Protein AF-A0A926C3V5-F1 (afdb_monomer_lite)

pLDDT: mean 74.36, std 12.97, range [44.47, 89.94]

Secondary structure (DSSP, 8-state):
---------PPPEEEETT--EEEE--TT--S-EEEETTEEEEESSEEEE-S-EEEEEEBTTB---SSS---EEEEEE--S-S-S-------------

Foldseek 3Di:
DPPPPLDDDADEAEAEQPDKDKQAADPLFAFKFKDFVNHTDDTDRIDIHRDFGWIWIAGPNDGPPSHDTDTHGYHYDHPDDPPPDDPPPPPPPPDDD

Structure (mmCIF, N/CA/C/O backbone):
data_AF-A0A926C3V5-F1
#
_entry.id   AF-A0A926C3V5-F1
#
loop_
_atom_site.group_PDB
_atom_site.id
_atom_site.type_symbol
_atom_site.label_atom_id
_atom_site.label_alt_id
_atom_site.label_comp_id
_atom_site.label_asym_id
_atom_site.label_entity_id
_atom_site.label_seq_id
_atom_site.pdbx_PDB_ins_code
_atom_site.Cartn_x
_atom_site.Cartn_y
_atom_site.Cartn_z
_atom_site.occupancy
_atom_site.B_iso_or_equiv
_atom_site.auth_seq_id
_atom_site.auth_comp_id
_atom_site.auth_asym_id
_atom_site.auth_atom_id
_atom_site.pdbx_PDB_model_num
ATOM 1 N N . ALA A 1 1 ? -1.761 -27.052 -24.365 1.00 45.78 1 ALA A N 1
ATOM 2 C CA . ALA A 1 1 ? -2.306 -26.367 -23.181 1.00 45.78 1 ALA A CA 1
ATOM 3 C C . ALA A 1 1 ? -1.179 -25.564 -22.556 1.00 45.78 1 ALA A C 1
ATOM 5 O O . ALA A 1 1 ? -0.313 -26.168 -21.951 1.00 45.78 1 ALA A O 1
ATOM 6 N N . ASN A 1 2 ? -1.140 -24.250 -22.766 1.00 51.16 2 ASN A N 1
ATOM 7 C CA . ASN A 1 2 ? -0.236 -23.364 -22.032 1.00 51.16 2 ASN A CA 1
ATOM 8 C C . ASN A 1 2 ? -1.111 -22.261 -21.443 1.00 51.16 2 ASN A C 1
ATOM 10 O O . ASN A 1 2 ? -1.241 -21.179 -22.003 1.00 51.16 2 ASN A O 1
ATOM 14 N N . ASN A 1 3 ? -1.817 -22.628 -20.374 1.00 59.44 3 ASN A N 1
ATOM 15 C CA . ASN A 1 3 ? -2.573 -21.713 -19.533 1.00 59.44 3 ASN A CA 1
ATOM 16 C C . ASN A 1 3 ? -1.568 -20.911 -18.699 1.00 59.44 3 ASN A C 1
ATOM 18 O O . ASN A 1 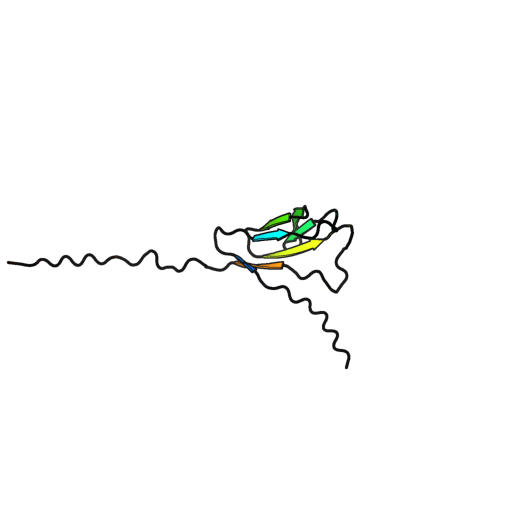3 ? -1.309 -21.244 -17.546 1.00 59.44 3 ASN A O 1
ATOM 22 N N . GLY A 1 4 ? -0.941 -19.915 -19.321 1.00 56.41 4 GLY A N 1
ATOM 23 C CA . GLY A 1 4 ? -0.207 -18.868 -18.623 1.00 56.41 4 GLY A CA 1
ATOM 24 C C . GLY A 1 4 ? -1.200 -17.837 -18.111 1.00 56.41 4 GLY A C 1
ATOM 25 O O . GLY A 1 4 ? -1.210 -16.711 -18.593 1.00 56.41 4 GLY A O 1
ATOM 26 N N . ASP A 1 5 ? -2.078 -18.251 -17.195 1.00 54.75 5 ASP A N 1
ATOM 27 C CA . ASP A 1 5 ? -2.794 -17.308 -16.345 1.00 54.75 5 ASP A CA 1
ATOM 28 C C . ASP A 1 5 ? -1.747 -16.700 -15.416 1.00 54.75 5 ASP A C 1
ATOM 30 O O . ASP A 1 5 ? -1.445 -17.189 -14.331 1.00 54.75 5 ASP A O 1
ATOM 34 N N . GLN A 1 6 ? -1.114 -15.663 -15.939 1.00 59.44 6 GLN A N 1
ATOM 35 C CA . GLN A 1 6 ? -0.228 -14.726 -15.278 1.00 59.44 6 GLN A CA 1
ATOM 36 C C . GLN A 1 6 ? -1.047 -13.865 -14.300 1.00 59.44 6 GLN A C 1
ATOM 38 O O . GLN A 1 6 ? -1.001 -12.638 -14.283 1.00 59.44 6 GLN A O 1
ATOM 43 N N . SER A 1 7 ? -1.893 -14.526 -13.506 1.00 57.53 7 SER A N 1
ATOM 44 C CA . SER A 1 7 ? -2.681 -13.897 -12.470 1.00 57.53 7 SER A CA 1
ATOM 45 C C . SER A 1 7 ? -1.771 -13.785 -11.272 1.00 57.53 7 SER A C 1
ATOM 47 O O . SER A 1 7 ? -1.624 -14.700 -10.460 1.00 57.53 7 SER A O 1
ATOM 49 N N . CYS A 1 8 ? -1.128 -12.634 -11.155 1.00 61.41 8 CYS A N 1
ATOM 50 C CA . CYS A 1 8 ? -0.551 -12.285 -9.884 1.00 61.41 8 CYS A CA 1
ATOM 51 C C . CYS A 1 8 ? -1.713 -12.304 -8.859 1.00 61.41 8 CYS A C 1
ATOM 53 O O . CYS A 1 8 ? -2.767 -11.692 -9.061 1.00 61.41 8 CYS A O 1
ATOM 55 N N . VAL A 1 9 ? -1.553 -13.043 -7.762 1.00 58.41 9 VAL A N 1
ATOM 56 C CA . VAL A 1 9 ? -2.516 -13.039 -6.656 1.00 58.41 9 VAL A CA 1
ATOM 57 C C . VAL A 1 9 ? -1.909 -12.218 -5.532 1.00 58.41 9 VAL A C 1
ATOM 59 O O . VAL A 1 9 ? -0.957 -12.635 -4.875 1.00 58.41 9 VAL A O 1
ATOM 62 N N . SER A 1 10 ? -2.444 -11.021 -5.318 1.00 68.50 10 SER A N 1
ATOM 63 C CA . SER A 1 10 ? -2.100 -10.196 -4.168 1.00 68.50 10 SER A CA 1
ATOM 64 C C . SER A 1 10 ? -2.889 -10.693 -2.969 1.00 68.50 10 SER A C 1
ATOM 66 O O . SER A 1 10 ? -4.118 -10.758 -3.031 1.00 68.50 10 SER A O 1
ATOM 68 N N . VAL A 1 11 ? -2.211 -11.006 -1.868 1.00 73.94 11 VAL A N 1
ATOM 69 C CA . VAL A 1 11 ? -2.900 -11.345 -0.621 1.00 73.94 11 VAL A CA 1
ATOM 70 C C . VAL A 1 11 ? -3.553 -10.072 -0.068 1.00 73.94 11 VAL A C 1
ATOM 72 O O . VAL A 1 11 ? -2.838 -9.096 0.175 1.00 73.94 11 VAL A O 1
ATOM 75 N N . PRO A 1 12 ? -4.885 -10.049 0.126 1.00 81.12 12 PRO A N 1
ATOM 76 C CA . PRO A 1 12 ? -5.550 -8.921 0.755 1.00 81.12 12 PRO A CA 1
ATOM 77 C C . PRO A 1 12 ? -5.078 -8.778 2.201 1.00 81.12 12 PRO A C 1
ATOM 79 O O . PRO A 1 12 ? -5.025 -9.760 2.943 1.00 81.12 12 PRO A O 1
ATOM 82 N N . VAL A 1 13 ? -4.750 -7.558 2.611 1.00 84.94 13 VAL A N 1
ATOM 83 C CA . VAL A 1 13 ? -4.354 -7.253 3.985 1.00 84.94 13 VAL A CA 1
ATOM 84 C C . VAL A 1 13 ? -5.550 -6.680 4.728 1.00 84.94 13 VAL A C 1
ATOM 86 O O . VAL A 1 13 ? -6.063 -5.619 4.374 1.00 84.94 13 VAL A O 1
ATOM 89 N N . ASN A 1 14 ? -5.982 -7.373 5.776 1.00 85.75 14 ASN A N 1
ATOM 90 C CA . ASN A 1 14 ? -7.050 -6.906 6.650 1.00 85.75 14 ASN A CA 1
ATOM 91 C C . ASN A 1 14 ? -6.491 -5.858 7.622 1.00 85.75 14 ASN A C 1
ATOM 93 O O . ASN A 1 14 ? -5.602 -6.153 8.421 1.00 85.75 14 ASN A O 1
ATOM 97 N N . LEU A 1 15 ? -7.010 -4.635 7.546 1.00 87.44 15 LEU A N 1
ATOM 98 C CA . LEU A 1 15 ? -6.577 -3.487 8.334 1.00 87.44 15 LEU A CA 1
ATOM 99 C C . LEU A 1 15 ? -7.706 -3.031 9.251 1.00 87.44 15 LEU A C 1
ATOM 101 O O . LEU A 1 15 ? -8.818 -2.769 8.808 1.00 87.44 15 LEU A O 1
ATOM 105 N N . CYS A 1 16 ? -7.417 -2.936 10.539 1.00 84.75 16 CYS A N 1
ATOM 106 C CA . CYS A 1 16 ? -8.415 -2.616 11.550 1.00 84.75 16 CYS A CA 1
ATOM 107 C C . CYS A 1 16 ? -8.456 -1.115 11.846 1.00 84.75 16 CYS A C 1
ATOM 109 O O . CYS A 1 16 ? -7.442 -0.436 11.697 1.00 84.75 16 CYS A O 1
ATOM 111 N N . SER A 1 17 ? -9.598 -0.585 12.297 1.00 78.12 17 SER A N 1
ATOM 112 C CA . SER A 1 17 ? -9.714 0.838 12.654 1.00 78.12 17 SER A CA 1
ATOM 113 C C . SER A 1 17 ? -8.668 1.231 13.708 1.00 78.12 17 SER A C 1
ATOM 115 O O . SER A 1 17 ? -8.697 0.734 14.833 1.00 78.12 17 SER A O 1
ATOM 117 N N . GLY A 1 18 ? -7.736 2.114 13.333 1.00 76.75 18 GLY A N 1
ATOM 118 C CA . GLY A 1 18 ? -6.608 2.542 14.172 1.00 76.75 18 GLY A CA 1
ATOM 119 C C . GLY A 1 18 ? -5.307 1.750 13.985 1.00 76.75 18 GLY A C 1
ATOM 120 O O . GLY A 1 18 ? -4.312 2.072 14.630 1.00 76.75 18 GLY A O 1
ATOM 121 N N . GLN A 1 19 ? -5.276 0.746 13.104 1.00 83.31 19 GLN A N 1
ATOM 122 C CA . GLN A 1 19 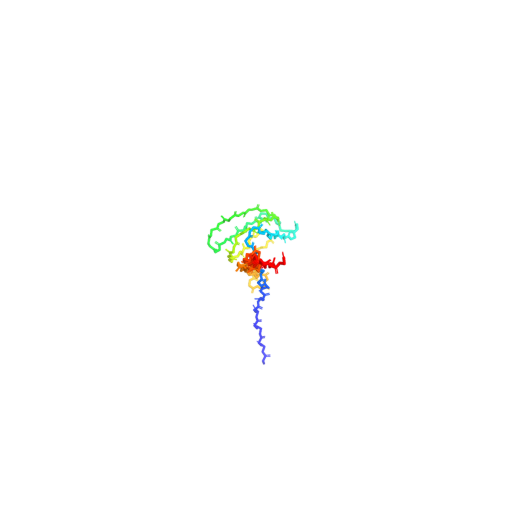? -4.052 0.042 12.720 1.00 83.31 19 GLN A CA 1
ATOM 123 C C . GLN A 1 19 ? -3.402 0.650 11.475 1.00 83.31 19 GLN A C 1
ATOM 125 O O . GLN A 1 19 ? -4.034 1.333 10.673 1.00 83.31 19 GLN A O 1
ATOM 130 N N . ALA A 1 20 ? -2.109 0.381 11.323 1.00 85.19 20 ALA A N 1
ATOM 131 C CA . ALA A 1 20 ? -1.311 0.806 10.188 1.00 85.19 20 ALA A CA 1
ATOM 132 C C . ALA A 1 20 ? -0.552 -0.394 9.616 1.00 85.19 20 ALA A C 1
ATOM 134 O O . ALA A 1 20 ? -0.031 -1.223 10.362 1.00 85.19 20 ALA A O 1
ATOM 135 N N . VAL A 1 21 ? -0.475 -0.471 8.294 1.00 86.50 21 VAL A N 1
ATOM 136 C CA . VAL A 1 21 ? 0.289 -1.468 7.548 1.00 86.50 21 VAL A CA 1
ATOM 137 C C . VAL A 1 21 ? 1.506 -0.780 6.958 1.00 86.50 21 VAL A C 1
ATOM 139 O O . VAL A 1 21 ? 1.383 0.214 6.250 1.00 86.50 21 VAL A O 1
ATOM 142 N N . VAL A 1 22 ? 2.692 -1.306 7.244 1.00 87.50 22 VAL A N 1
ATOM 143 C CA . VAL A 1 22 ? 3.928 -0.805 6.642 1.00 87.50 22 VAL A CA 1
ATOM 144 C C . VAL A 1 22 ? 4.208 -1.628 5.394 1.00 87.50 22 VAL A C 1
ATOM 146 O O . VAL A 1 22 ? 4.473 -2.825 5.486 1.00 87.50 22 VAL A O 1
ATOM 149 N N . ALA A 1 23 ? 4.131 -0.990 4.232 1.00 84.19 23 ALA A N 1
ATOM 150 C CA . ALA A 1 23 ? 4.522 -1.590 2.969 1.00 84.19 23 ALA A CA 1
ATOM 151 C C . ALA A 1 23 ? 5.958 -1.172 2.651 1.00 84.19 23 ALA A C 1
ATOM 153 O O . ALA A 1 23 ? 6.281 0.017 2.636 1.00 84.19 23 ALA A O 1
ATOM 154 N N . SER A 1 24 ? 6.824 -2.149 2.409 1.00 84.75 24 SER A N 1
ATOM 155 C CA . SER A 1 24 ? 8.216 -1.930 2.036 1.00 84.75 24 SER A CA 1
ATOM 156 C C . SER A 1 24 ? 8.535 -2.666 0.743 1.00 84.75 24 SER A C 1
ATOM 158 O O . SER A 1 24 ? 8.152 -3.818 0.545 1.00 84.75 24 SER A O 1
ATOM 160 N N . VAL A 1 25 ? 9.241 -1.985 -0.151 1.00 81.56 25 VAL A N 1
ATOM 161 C CA . VAL A 1 25 ? 9.790 -2.562 -1.375 1.00 81.56 25 VAL A CA 1
ATOM 162 C C . VAL A 1 25 ? 11.310 -2.680 -1.261 1.00 81.56 25 VAL A C 1
ATOM 164 O O . VAL A 1 25 ? 11.944 -1.900 -0.544 1.00 81.56 25 VAL A O 1
ATOM 167 N N . PRO A 1 26 ? 11.922 -3.642 -1.970 1.00 82.31 26 PRO A N 1
ATOM 168 C CA . PRO A 1 26 ? 13.370 -3.796 -2.016 1.00 82.31 26 PRO A CA 1
ATOM 169 C C . PRO A 1 26 ? 14.109 -2.491 -2.347 1.00 82.31 26 PRO A C 1
ATOM 171 O O . PRO A 1 26 ? 13.666 -1.688 -3.169 1.00 82.31 26 PRO A O 1
ATOM 174 N N . ALA A 1 27 ? 15.284 -2.300 -1.748 1.00 80.25 27 ALA A N 1
ATOM 175 C CA . ALA A 1 27 ? 16.128 -1.125 -1.994 1.00 80.25 27 ALA A CA 1
ATOM 176 C C . ALA A 1 27 ? 16.703 -1.062 -3.425 1.00 80.25 27 ALA A C 1
ATOM 178 O O . ALA A 1 27 ? 17.255 -0.043 -3.824 1.00 80.25 27 ALA A O 1
ATOM 179 N N . SER A 1 28 ? 16.571 -2.137 -4.209 1.00 78.69 28 SER A N 1
ATOM 180 C CA . SER A 1 28 ? 16.920 -2.163 -5.636 1.00 78.69 28 SER A CA 1
ATOM 181 C C . SER A 1 28 ? 16.040 -1.235 -6.482 1.00 78.69 28 SER A C 1
ATOM 183 O O . SER A 1 28 ? 16.447 -0.805 -7.564 1.00 78.69 28 SER A O 1
ATOM 185 N N . PHE A 1 29 ? 14.840 -0.912 -5.995 1.00 80.44 29 PHE A N 1
ATOM 186 C CA . PHE A 1 29 ? 13.929 0.012 -6.648 1.00 80.44 29 PHE A CA 1
ATOM 187 C C . PHE A 1 29 ? 14.273 1.461 -6.279 1.00 80.44 29 PHE A C 1
ATOM 189 O O . PHE A 1 29 ? 14.289 1.832 -5.106 1.00 80.44 29 PHE A O 1
ATOM 196 N N . THR A 1 30 ? 14.517 2.289 -7.291 1.00 82.44 30 THR A N 1
ATOM 197 C CA . THR A 1 30 ? 14.727 3.739 -7.169 1.00 82.44 30 THR A CA 1
ATOM 198 C C . THR A 1 30 ? 13.482 4.501 -7.617 1.00 82.44 30 THR A C 1
ATOM 200 O O . THR A 1 30 ? 12.699 3.989 -8.417 1.00 82.44 30 THR A O 1
ATOM 203 N N . ASP A 1 31 ? 13.281 5.710 -7.081 1.00 83.88 31 ASP A N 1
ATOM 204 C CA . ASP A 1 31 ? 12.111 6.570 -7.344 1.00 83.88 31 ASP A CA 1
ATOM 205 C C . ASP A 1 31 ? 10.762 5.858 -7.185 1.00 83.88 31 ASP A C 1
ATOM 207 O O . ASP A 1 31 ? 9.866 5.965 -8.025 1.00 83.88 31 ASP A O 1
ATOM 211 N N . VAL A 1 32 ? 10.615 5.110 -6.094 1.00 85.81 32 VAL A N 1
ATOM 212 C CA . VAL A 1 32 ? 9.375 4.388 -5.816 1.00 85.81 32 VAL A CA 1
ATOM 213 C C . VAL A 1 32 ? 8.244 5.384 -5.553 1.00 85.81 32 VAL A C 1
ATOM 215 O O . VAL A 1 32 ? 8.328 6.206 -4.638 1.00 85.81 32 VAL A O 1
ATOM 218 N N . LYS A 1 33 ? 7.160 5.291 -6.320 1.00 87.31 33 LYS A N 1
ATOM 219 C CA . LYS A 1 33 ? 5.935 6.077 -6.151 1.00 87.31 33 LYS A CA 1
ATOM 220 C C . LYS A 1 33 ? 4.765 5.147 -5.903 1.00 87.31 33 LYS A C 1
ATOM 222 O O . LYS A 1 33 ? 4.557 4.202 -6.653 1.00 87.31 33 LYS A O 1
ATOM 227 N N . TRP A 1 34 ? 3.989 5.441 -4.874 1.00 87.44 34 TRP A N 1
ATOM 228 C CA . TRP A 1 34 ? 2.816 4.676 -4.487 1.00 87.44 34 TRP A CA 1
ATOM 229 C C . TRP A 1 34 ? 1.549 5.399 -4.912 1.00 87.44 34 TRP A C 1
ATOM 231 O O . TRP A 1 34 ? 1.371 6.590 -4.653 1.00 87.44 34 TRP A O 1
ATOM 241 N N . TYR A 1 35 ? 0.647 4.648 -5.521 1.00 85.31 35 TYR A N 1
ATOM 242 C CA . TYR A 1 35 ? -0.608 5.09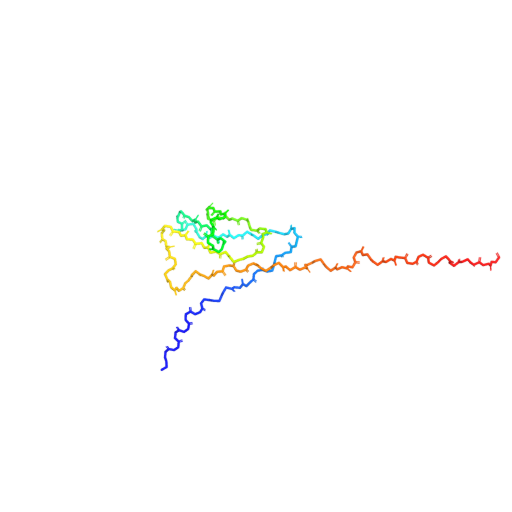8 -6.084 1.00 85.31 35 TYR A CA 1
ATOM 243 C C . TYR A 1 35 ? -1.756 4.364 -5.403 1.00 85.31 35 TYR A C 1
ATOM 245 O O . TYR A 1 35 ? -1.732 3.142 -5.279 1.00 85.31 35 TYR A O 1
ATOM 253 N N . LYS A 1 36 ? -2.786 5.097 -4.997 1.00 86.75 36 LYS A N 1
ATOM 254 C CA . LYS A 1 36 ? -4.069 4.548 -4.556 1.00 86.75 36 LYS A CA 1
ATOM 255 C C . LYS A 1 36 ? -5.068 4.763 -5.688 1.00 86.75 36 LYS A C 1
ATOM 257 O O . LYS A 1 36 ? -5.508 5.890 -5.927 1.00 86.75 36 LYS A O 1
ATOM 262 N N . GLY A 1 37 ? -5.367 3.703 -6.436 1.00 81.50 37 GLY A N 1
ATOM 263 C CA . GLY A 1 37 ? -6.068 3.823 -7.718 1.00 81.50 37 GLY A CA 1
ATOM 264 C C . GLY A 1 37 ? -5.260 4.663 -8.715 1.00 81.50 37 GLY A C 1
ATOM 265 O O . GLY A 1 37 ? -4.240 4.206 -9.219 1.00 81.50 37 GLY A O 1
ATOM 266 N N . ASN A 1 38 ? -5.688 5.904 -8.967 1.00 80.75 38 ASN A N 1
ATOM 267 C CA . ASN A 1 38 ? -5.058 6.821 -9.929 1.00 80.75 38 ASN A CA 1
ATOM 268 C C . ASN A 1 38 ? -4.266 7.970 -9.280 1.00 80.75 38 ASN A C 1
ATOM 270 O O . ASN A 1 38 ? -3.615 8.733 -9.991 1.00 80.75 38 ASN A O 1
ATOM 274 N N . ASN A 1 39 ? -4.316 8.113 -7.953 1.00 86.88 39 ASN A N 1
ATOM 275 C CA . ASN A 1 39 ? -3.689 9.228 -7.241 1.00 86.88 39 ASN A CA 1
ATOM 276 C C . ASN A 1 39 ? -2.411 8.778 -6.539 1.00 86.88 39 ASN A C 1
ATOM 278 O O . ASN A 1 39 ? -2.409 7.739 -5.883 1.00 86.88 39 ASN A O 1
ATOM 282 N N . VAL A 1 40 ? -1.349 9.580 -6.616 1.00 87.00 40 VAL A N 1
ATOM 283 C CA . VAL A 1 40 ? -0.131 9.350 -5.826 1.00 87.00 40 VAL A CA 1
ATOM 284 C C . VAL A 1 40 ? -0.430 9.668 -4.364 1.00 87.00 40 VAL A C 1
ATOM 286 O O . VAL A 1 40 ? -0.881 10.767 -4.052 1.00 87.00 40 VAL A O 1
ATOM 289 N N . VAL A 1 41 ? -0.173 8.712 -3.476 1.00 89.56 41 VAL A N 1
ATOM 290 C CA . VAL A 1 41 ? -0.396 8.856 -2.027 1.00 89.56 41 VAL A CA 1
ATOM 291 C C . VAL A 1 41 ? 0.898 8.973 -1.236 1.00 89.56 41 VAL A C 1
ATOM 293 O O . VAL A 1 41 ? 0.903 9.573 -0.167 1.00 89.56 41 VAL A O 1
ATOM 296 N N . ALA A 1 42 ? 1.994 8.407 -1.743 1.00 88.69 42 ALA A N 1
ATOM 297 C CA . ALA A 1 42 ? 3.285 8.425 -1.070 1.00 88.69 42 ALA A CA 1
ATOM 298 C C . ALA A 1 42 ? 4.428 8.143 -2.052 1.00 88.69 42 ALA A C 1
ATOM 300 O O . ALA A 1 42 ? 4.216 7.634 -3.153 1.00 88.69 42 ALA A O 1
ATOM 301 N N . THR A 1 43 ? 5.657 8.442 -1.641 1.00 89.31 43 THR A N 1
ATOM 302 C CA . THR A 1 43 ? 6.877 8.150 -2.402 1.00 89.31 43 THR A CA 1
ATOM 303 C C . THR A 1 43 ? 7.968 7.664 -1.460 1.00 89.31 43 THR A C 1
ATOM 305 O O . THR A 1 43 ? 8.124 8.218 -0.374 1.00 89.3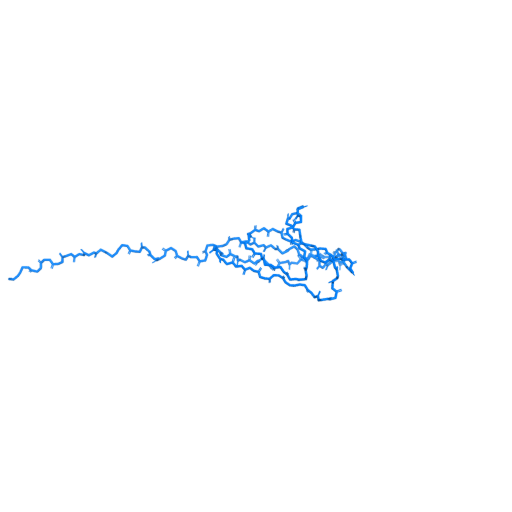1 43 THR A O 1
ATOM 308 N N . GLY A 1 44 ? 8.731 6.660 -1.878 1.00 87.38 44 GLY A N 1
ATOM 309 C CA . GLY A 1 44 ? 9.793 6.042 -1.089 1.00 87.38 44 GLY A CA 1
ATOM 310 C C . GLY A 1 44 ? 9.667 4.523 -1.018 1.00 87.38 44 GLY A C 1
ATOM 311 O O . GLY A 1 44 ? 8.619 3.945 -1.311 1.00 87.38 44 GLY A O 1
ATOM 312 N N . ASN A 1 45 ? 10.757 3.867 -0.624 1.00 86.00 45 ASN A 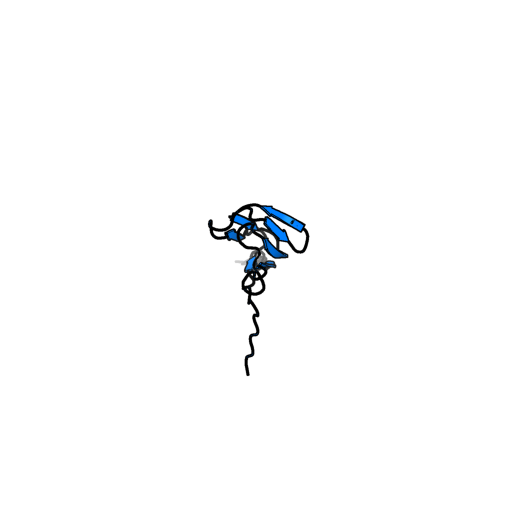N 1
ATOM 313 C CA . ASN A 1 45 ? 10.811 2.410 -0.525 1.00 86.00 45 ASN A CA 1
ATOM 314 C C . ASN A 1 45 ? 9.935 1.855 0.604 1.00 86.00 45 ASN A C 1
ATOM 316 O O . ASN A 1 45 ? 9.503 0.714 0.517 1.00 86.00 45 ASN A O 1
ATOM 320 N N . THR A 1 46 ? 9.648 2.651 1.635 1.00 88.25 46 THR A N 1
ATOM 321 C CA . THR A 1 46 ? 8.822 2.245 2.776 1.00 88.25 46 THR A CA 1
ATOM 322 C C . THR A 1 46 ? 7.729 3.273 2.998 1.00 88.25 46 THR A C 1
ATOM 324 O O . THR A 1 46 ? 8.020 4.465 3.093 1.00 88.25 46 THR A O 1
ATOM 327 N N . ILE A 1 47 ? 6.483 2.820 3.106 1.00 88.62 47 ILE A N 1
ATOM 328 C CA . ILE A 1 47 ? 5.330 3.675 3.381 1.00 88.62 47 ILE A CA 1
ATOM 329 C C . ILE A 1 47 ? 4.427 3.053 4.439 1.00 88.62 47 ILE A C 1
ATOM 331 O O . ILE A 1 47 ? 4.348 1.833 4.578 1.00 88.62 47 ILE A O 1
ATOM 335 N N . THR A 1 48 ? 3.710 3.908 5.158 1.00 89.94 48 THR A N 1
ATOM 336 C CA . THR A 1 48 ? 2.728 3.492 6.158 1.00 89.94 48 THR A CA 1
ATOM 337 C C . THR A 1 48 ? 1.331 3.774 5.626 1.00 89.94 48 THR A C 1
ATOM 339 O O . THR A 1 48 ? 0.984 4.918 5.342 1.00 89.94 48 THR A O 1
ATOM 342 N N . LEU A 1 49 ? 0.536 2.722 5.484 1.00 87.12 49 LEU A N 1
ATOM 343 C CA . LEU A 1 49 ? -0.826 2.735 4.977 1.00 87.12 49 LEU A CA 1
ATOM 344 C C . LEU A 1 49 ? -1.793 2.516 6.136 1.00 87.12 49 LEU A C 1
ATOM 346 O O . LEU A 1 49 ? -1.741 1.493 6.808 1.00 87.12 49 LEU A O 1
ATOM 350 N N . THR A 1 50 ? -2.673 3.476 6.380 1.00 86.88 50 THR A N 1
ATOM 351 C CA . THR A 1 50 ? -3.700 3.411 7.438 1.00 86.88 50 THR A CA 1
ATOM 352 C C . THR A 1 50 ? -5.113 3.331 6.878 1.00 86.88 50 THR A C 1
ATOM 354 O O . THR A 1 50 ? -6.072 3.165 7.624 1.00 86.88 50 THR A O 1
ATOM 357 N N . GLU A 1 51 ? -5.259 3.457 5.562 1.00 84.56 51 GLU A N 1
ATOM 358 C CA . GLU A 1 51 ? -6.549 3.443 4.895 1.00 84.56 51 GLU A CA 1
ATOM 359 C C . GLU A 1 51 ? -6.729 2.160 4.089 1.00 84.56 51 GLU A C 1
ATOM 361 O O . GLU A 1 51 ? -5.802 1.657 3.455 1.00 84.56 51 GLU A O 1
ATOM 366 N N . GLY A 1 52 ? -7.964 1.660 4.070 1.00 85.56 52 GLY A N 1
ATOM 367 C CA . GLY A 1 52 ? -8.357 0.632 3.114 1.00 85.56 52 GLY A CA 1
ATOM 368 C C . GLY A 1 52 ? -8.342 1.178 1.684 1.00 85.56 52 GLY A C 1
ATOM 369 O O . GLY A 1 52 ? -8.698 2.336 1.430 1.00 85.56 52 GLY A O 1
ATOM 370 N N . GLY A 1 53 ? -7.936 0.338 0.740 1.00 85.25 53 GLY A N 1
ATOM 371 C CA . GLY A 1 53 ? -7.881 0.665 -0.676 1.00 85.25 53 GLY A CA 1
ATOM 372 C C . GLY A 1 53 ? -6.913 -0.219 -1.450 1.00 85.25 53 GLY A C 1
ATOM 373 O O . GLY A 1 53 ? -6.181 -1.027 -0.884 1.00 85.25 53 GLY A O 1
ATOM 374 N N . THR A 1 54 ? -6.914 -0.042 -2.765 1.00 86.00 54 THR A N 1
ATOM 375 C CA . THR A 1 54 ? -6.007 -0.746 -3.671 1.00 86.00 54 THR A CA 1
ATOM 376 C C . THR A 1 54 ? -4.789 0.123 -3.946 1.00 86.00 54 THR A C 1
ATOM 378 O O . THR A 1 54 ? -4.912 1.197 -4.544 1.00 86.00 54 THR A O 1
ATOM 381 N N . TYR A 1 55 ? -3.622 -0.345 -3.516 1.00 86.38 55 TYR A N 1
ATOM 382 C CA . TYR A 1 55 ? -2.351 0.346 -3.665 1.00 86.38 55 TYR A CA 1
ATOM 383 C C . TYR A 1 55 ? -1.499 -0.318 -4.742 1.00 86.38 55 TYR A C 1
ATOM 385 O O . TYR A 1 55 ? -1.361 -1.535 -4.802 1.00 86.38 55 TYR A O 1
ATOM 393 N N . THR A 1 56 ? -0.905 0.494 -5.598 1.00 82.75 56 THR A N 1
ATOM 394 C CA . THR A 1 56 ? 0.040 0.075 -6.633 1.00 82.75 56 THR A CA 1
ATOM 395 C C . THR A 1 56 ? 1.299 0.910 -6.494 1.00 82.75 56 THR A C 1
ATOM 397 O O . THR A 1 56 ? 1.241 2.029 -5.991 1.00 82.75 56 THR A O 1
ATOM 400 N N . PHE A 1 57 ? 2.452 0.384 -6.890 1.00 83.31 57 PHE A N 1
ATOM 401 C CA . PHE A 1 57 ? 3.689 1.154 -6.869 1.00 83.31 57 PHE A CA 1
ATOM 402 C C . PHE A 1 57 ? 4.370 1.110 -8.231 1.00 83.31 57 PHE A C 1
ATOM 404 O O . PHE A 1 57 ? 4.231 0.145 -8.982 1.00 83.31 57 PHE A O 1
ATOM 411 N N . THR A 1 58 ? 5.107 2.165 -8.550 1.00 80.06 58 THR A N 1
ATOM 412 C CA . THR A 1 58 ? 5.991 2.232 -9.713 1.00 80.06 58 THR A CA 1
ATOM 413 C C . THR A 1 58 ? 7.387 2.604 -9.249 1.00 80.06 58 THR A C 1
ATOM 415 O O . THR A 1 58 ? 7.540 3.278 -8.235 1.00 80.06 58 THR A O 1
ATOM 418 N N . ALA A 1 59 ? 8.410 2.150 -9.964 1.00 81.94 59 ALA A N 1
ATOM 419 C CA . ALA A 1 59 ? 9.800 2.488 -9.691 1.00 81.94 59 ALA A CA 1
ATOM 420 C C . ALA A 1 59 ? 10.539 2.758 -11.007 1.00 81.94 59 ALA A C 1
ATOM 422 O O . ALA A 1 59 ? 10.223 2.156 -12.036 1.00 81.94 59 ALA A O 1
ATOM 423 N N . SER A 1 60 ? 11.548 3.629 -10.974 1.00 77.44 60 SER A N 1
ATOM 424 C CA . SER A 1 60 ? 12.366 3.976 -12.146 1.00 77.44 60 SER A CA 1
ATOM 425 C C . SER A 1 60 ? 13.137 2.772 -12.692 1.00 77.44 60 SER A C 1
ATOM 427 O O . SER A 1 60 ? 13.196 2.573 -13.900 1.00 77.44 60 SER A O 1
ATOM 429 N N . ASN A 1 61 ? 13.689 1.934 -11.809 1.00 66.38 61 ASN A N 1
ATOM 430 C CA . ASN A 1 61 ? 14.481 0.756 -12.198 1.00 66.38 61 ASN A CA 1
ATOM 431 C C . ASN A 1 61 ? 13.643 -0.465 -12.609 1.00 66.38 61 ASN A C 1
ATOM 433 O O . ASN A 1 61 ? 14.196 -1.463 -13.065 1.00 66.38 61 ASN A O 1
ATOM 437 N N . ALA A 1 62 ? 12.326 -0.405 -12.425 1.00 61.22 62 ALA A N 1
ATOM 438 C CA . ALA A 1 62 ? 11.396 -1.433 -12.858 1.00 61.22 62 ALA A CA 1
ATOM 439 C C . ALA A 1 62 ? 9.968 -0.889 -12.748 1.00 61.22 62 ALA A C 1
ATOM 441 O O . ALA A 1 62 ? 9.402 -0.757 -11.664 1.00 61.22 62 ALA A O 1
ATOM 442 N N . THR A 1 63 ? 9.362 -0.603 -13.896 1.00 56.38 63 THR A N 1
ATOM 443 C CA . THR A 1 63 ? 7.902 -0.559 -14.005 1.00 56.38 63 THR A CA 1
ATOM 444 C C . THR A 1 63 ? 7.488 -2.007 -14.143 1.00 56.38 63 THR A C 1
ATOM 446 O O . THR A 1 63 ? 7.835 -2.581 -15.166 1.00 56.38 63 THR A O 1
ATOM 449 N N . CYS A 1 64 ? 6.867 -2.629 -13.134 1.00 57.12 64 CYS A N 1
ATOM 450 C CA . CYS A 1 64 ? 6.501 -4.046 -13.215 1.00 57.12 64 CYS A CA 1
ATOM 451 C C . CYS A 1 64 ? 5.813 -4.355 -14.552 1.00 57.12 64 CYS A C 1
ATOM 453 O O . CYS A 1 64 ? 4.655 -3.967 -14.746 1.00 57.12 64 CYS A O 1
ATOM 455 N N . PRO A 1 65 ? 6.499 -5.033 -15.481 1.00 50.03 65 PRO A N 1
ATOM 456 C CA . PRO A 1 65 ? 5.948 -5.298 -16.786 1.00 50.03 65 PRO A CA 1
ATOM 457 C C . PRO A 1 65 ? 5.188 -6.606 -16.652 1.00 50.03 65 PRO A C 1
ATOM 459 O O . PRO A 1 65 ? 5.789 -7.656 -16.458 1.00 50.03 65 PRO A O 1
ATOM 462 N N . ALA A 1 66 ? 3.865 -6.512 -16.697 1.00 44.47 66 ALA A N 1
ATOM 463 C CA . ALA A 1 66 ? 2.940 -7.606 -16.979 1.00 44.47 66 ALA A CA 1
ATOM 464 C C . ALA A 1 66 ? 2.926 -8.844 -16.053 1.00 44.47 66 ALA A C 1
ATOM 466 O O . ALA A 1 66 ? 2.057 -9.674 -16.254 1.00 44.47 66 ALA A O 1
ATOM 467 N N . GLU A 1 67 ? 3.790 -8.964 -15.038 1.00 45.00 67 GLU A N 1
ATOM 468 C CA . GLU A 1 67 ? 3.988 -10.270 -14.378 1.00 45.00 67 GLU A CA 1
ATOM 469 C C . GLU A 1 67 ? 4.350 -10.250 -12.885 1.00 45.00 67 GLU A C 1
ATOM 471 O O . GLU A 1 67 ? 4.705 -11.274 -12.303 1.00 45.00 67 GLU A O 1
ATOM 476 N N . GLY A 1 68 ? 4.319 -9.084 -12.232 1.00 47.84 68 GLY A N 1
ATOM 477 C CA . GLY A 1 68 ? 4.890 -8.993 -10.880 1.00 47.84 68 GLY A CA 1
ATOM 478 C C . GLY A 1 68 ? 4.511 -7.801 -10.009 1.00 47.84 68 GLY A C 1
ATOM 479 O O . GLY A 1 68 ? 4.984 -7.735 -8.879 1.00 47.84 68 GLY A O 1
ATOM 480 N N . CYS A 1 69 ? 3.657 -6.877 -10.463 1.00 58.84 69 CYS A N 1
ATOM 481 C CA . CYS A 1 69 ? 3.102 -5.836 -9.584 1.00 58.84 69 CYS A CA 1
ATOM 482 C C . CYS A 1 69 ? 1.689 -6.205 -9.214 1.00 58.84 69 CYS A C 1
ATOM 484 O O . CYS A 1 69 ? 0.724 -5.779 -9.847 1.00 58.84 69 CYS A O 1
ATOM 486 N N . CYS A 1 70 ? 1.580 -7.011 -8.176 1.00 67.75 70 CYS A N 1
ATOM 487 C CA . CYS A 1 70 ? 0.278 -7.316 -7.659 1.00 67.75 70 CYS A CA 1
ATOM 488 C C . CYS A 1 70 ? -0.275 -6.158 -6.834 1.00 67.75 70 CYS A C 1
ATOM 490 O O . CYS A 1 70 ? 0.453 -5.627 -5.991 1.00 67.75 70 CYS A O 1
ATOM 492 N 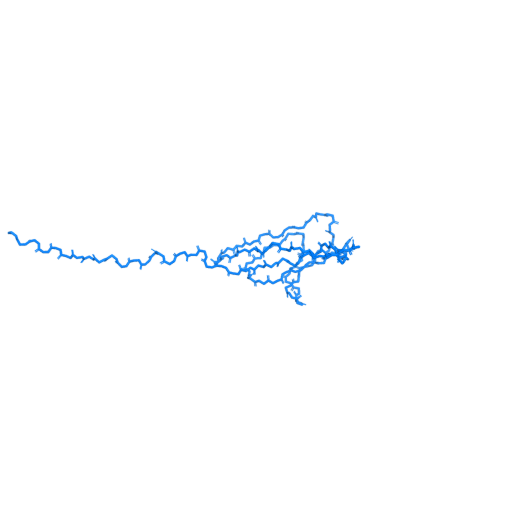N . PRO A 1 71 ? -1.519 -5.718 -7.094 1.00 74.12 71 PRO A N 1
ATOM 493 C CA . PRO A 1 71 ? -2.088 -4.586 -6.387 1.00 74.12 71 PRO A CA 1
ATOM 494 C C . PRO A 1 71 ? -2.227 -4.945 -4.911 1.00 74.12 71 PRO A C 1
ATOM 496 O O . PRO A 1 71 ? -2.888 -5.911 -4.560 1.00 74.12 71 PRO A O 1
ATOM 499 N N . LEU A 1 72 ? -1.622 -4.176 -4.018 1.00 79.69 72 LEU A N 1
ATOM 500 C CA . LEU A 1 72 ? -1.788 -4.381 -2.588 1.00 79.69 72 LEU A CA 1
ATOM 501 C C . LEU A 1 72 ? -3.212 -3.966 -2.198 1.00 79.69 72 LEU A C 1
ATOM 503 O O . LEU A 1 72 ? -3.519 -2.778 -2.095 1.00 79.69 72 LEU A O 1
ATOM 507 N N . VAL A 1 73 ? -4.093 -4.947 -2.008 1.00 85.88 73 VAL A N 1
ATOM 508 C CA . VAL A 1 73 ? -5.479 -4.718 -1.590 1.00 85.88 73 VAL A CA 1
ATOM 509 C C . VAL A 1 73 ? -5.534 -4.663 -0.071 1.00 85.88 73 VAL A C 1
ATOM 511 O O . VAL A 1 73 ? -5.315 -5.668 0.597 1.00 85.88 73 VAL A O 1
ATOM 514 N N . ILE A 1 74 ? -5.853 -3.497 0.481 1.00 87.88 74 ILE A N 1
ATOM 515 C CA . ILE A 1 74 ? -6.089 -3.325 1.912 1.00 87.88 74 ILE A CA 1
ATOM 516 C C . ILE A 1 74 ? -7.592 -3.259 2.155 1.00 87.88 74 ILE A C 1
ATOM 518 O O . ILE A 1 74 ? -8.269 -2.336 1.699 1.00 87.88 74 ILE A O 1
ATOM 522 N N . VAL A 1 75 ? -8.110 -4.231 2.894 1.00 87.44 75 VAL A N 1
ATOM 523 C CA . VAL A 1 75 ? -9.520 -4.318 3.283 1.00 87.44 75 VAL A CA 1
ATOM 524 C C . VAL A 1 75 ? -9.664 -3.847 4.718 1.00 87.44 75 VAL A C 1
ATOM 526 O O . VAL A 1 75 ? -9.011 -4.378 5.611 1.00 87.44 75 VAL A O 1
ATOM 529 N N . GLN A 1 76 ? -10.524 -2.855 4.951 1.00 85.69 76 GLN A N 1
ATOM 530 C CA . GLN A 1 76 ? -10.860 -2.461 6.317 1.00 85.69 76 GLN A CA 1
ATOM 531 C C . GLN A 1 76 ? -11.695 -3.564 6.971 1.00 85.69 76 GLN A C 1
ATOM 533 O O . GLN A 1 76 ? -12.731 -3.955 6.437 1.00 85.69 76 GLN A O 1
ATOM 538 N N . ALA A 1 77 ? -11.219 -4.079 8.101 1.00 81.69 77 ALA A N 1
ATOM 539 C CA . ALA A 1 77 ? -11.866 -5.128 8.872 1.00 81.69 77 ALA A CA 1
ATOM 540 C C . ALA A 1 77 ? -12.171 -4.637 10.292 1.00 81.69 77 ALA A C 1
ATOM 542 O O . ALA A 1 77 ? -11.344 -3.995 10.939 1.00 81.69 77 ALA A O 1
ATOM 543 N N . ASP A 1 78 ? -13.345 -4.979 10.811 1.00 74.62 78 ASP A N 1
ATOM 544 C CA . ASP A 1 78 ? -13.724 -4.690 12.193 1.00 74.62 78 ASP A CA 1
ATOM 545 C C . ASP A 1 78 ? -13.067 -5.693 13.148 1.00 74.62 78 ASP A C 1
ATOM 547 O O . ASP A 1 78 ? -13.657 -6.683 13.569 1.00 74.62 78 ASP A O 1
ATOM 551 N N . CYS A 1 79 ? -11.808 -5.446 13.501 1.00 73.31 79 CYS A N 1
ATOM 552 C CA . CYS A 1 79 ? -11.071 -6.295 14.445 1.00 73.31 79 CYS A CA 1
ATOM 553 C C . CYS A 1 79 ? -11.382 -5.972 15.911 1.00 73.31 79 CYS A C 1
ATOM 555 O O . CYS A 1 79 ? -10.756 -6.521 16.816 1.00 73.31 79 CYS A O 1
ATOM 557 N N . CYS A 1 80 ? -12.340 -5.073 16.146 1.00 68.75 80 CYS A N 1
ATOM 558 C CA . CYS A 1 80 ? -12.912 -4.834 17.456 1.00 68.75 80 CYS A CA 1
ATOM 559 C C . CYS A 1 80 ? -14.160 -5.716 17.603 1.00 68.75 80 CYS A C 1
ATOM 561 O O . CYS A 1 80 ? -15.217 -5.365 17.072 1.00 68.75 80 CYS A O 1
ATOM 563 N N . PRO A 1 81 ? -14.088 -6.856 18.314 1.00 67.06 81 PRO A N 1
ATOM 564 C CA . PRO A 1 81 ? -15.303 -7.511 18.759 1.00 67.06 81 PRO A CA 1
ATOM 565 C C . PRO A 1 81 ? -16.046 -6.546 19.687 1.00 67.06 81 PRO A C 1
ATOM 567 O O . PRO A 1 81 ? -15.500 -6.069 20.685 1.00 67.06 81 PRO A O 1
ATOM 570 N N . VAL A 1 82 ? -17.305 -6.262 19.358 1.00 59.75 82 VAL A N 1
ATOM 571 C CA . VAL A 1 82 ? -18.241 -5.462 20.161 1.00 59.75 82 VAL A CA 1
ATOM 572 C C . VAL A 1 82 ? -18.612 -6.190 21.462 1.00 59.75 82 VAL A C 1
ATOM 574 O O . VAL A 1 82 ? -19.754 -6.565 21.688 1.00 59.75 82 VAL A O 1
ATOM 577 N N . ASN A 1 83 ? -17.641 -6.420 22.346 1.00 56.69 83 ASN A N 1
ATOM 578 C CA . ASN A 1 83 ? -17.858 -7.095 23.628 1.00 56.69 83 ASN A CA 1
ATOM 579 C C . ASN A 1 83 ? -17.439 -6.267 24.848 1.00 56.69 83 ASN A C 1
ATOM 581 O O . ASN A 1 83 ? -17.586 -6.739 25.972 1.00 56.69 83 ASN A O 1
ATOM 585 N N . ALA A 1 84 ? -17.014 -5.014 24.667 1.00 60.09 84 ALA A N 1
ATOM 586 C CA . ALA A 1 84 ? -16.699 -4.113 25.781 1.00 60.09 84 ALA A CA 1
ATOM 587 C C . ALA A 1 84 ? -17.917 -3.349 26.352 1.00 60.09 84 ALA A C 1
ATOM 589 O O . ALA A 1 84 ? -17.739 -2.470 27.189 1.00 60.09 84 ALA A O 1
ATOM 590 N N . CYS A 1 85 ? -19.147 -3.685 25.938 1.00 53.59 85 CYS A N 1
ATOM 591 C CA . CYS A 1 85 ? -20.383 -3.081 26.453 1.00 53.59 85 CYS A CA 1
ATOM 592 C C . CYS A 1 85 ? -21.460 -4.143 26.732 1.00 53.59 85 CYS A C 1
ATOM 594 O O . CYS A 1 85 ? -22.573 -4.053 26.220 1.00 53.59 85 CYS A O 1
ATOM 596 N N . VAL A 1 86 ? -21.158 -5.166 27.537 1.00 67.06 86 VAL A N 1
ATOM 597 C CA . VAL A 1 86 ? -22.239 -5.916 28.200 1.00 67.06 86 VAL A CA 1
ATOM 598 C C . VAL A 1 86 ? -22.705 -5.085 29.397 1.00 67.06 86 VAL A C 1
ATOM 600 O O . VAL A 1 86 ? -21.888 -4.808 30.279 1.00 67.06 86 VAL A O 1
ATOM 603 N N . PRO A 1 87 ? -23.979 -4.656 29.463 1.00 63.75 87 PRO A N 1
ATOM 604 C CA . PRO A 1 87 ? -24.485 -3.995 30.652 1.00 63.75 87 PRO A CA 1
ATOM 605 C C . PRO A 1 87 ? -24.396 -4.982 31.815 1.00 63.75 87 PRO A C 1
ATOM 607 O O . PRO A 1 87 ? -25.041 -6.031 31.810 1.00 63.75 87 PRO A O 1
ATOM 610 N N . PHE A 1 88 ? -23.585 -4.655 32.818 1.00 63.19 88 PHE A N 1
ATOM 611 C CA . PHE A 1 88 ? -23.617 -5.376 34.080 1.00 63.19 88 PHE A CA 1
ATOM 612 C C . PHE A 1 88 ? -24.974 -5.073 34.720 1.00 63.19 88 PHE A C 1
ATOM 614 O O . PHE A 1 88 ? -25.209 -3.973 35.223 1.00 63.19 88 PHE A O 1
ATOM 621 N N . VAL A 1 89 ? -25.911 -6.020 34.647 1.00 67.81 89 VAL A N 1
ATOM 622 C CA . VAL A 1 89 ? -27.185 -5.900 35.354 1.00 67.81 89 VAL A CA 1
ATOM 623 C C . VAL A 1 89 ? -26.865 -6.038 36.837 1.00 67.81 89 VAL A C 1
ATOM 625 O O . VAL A 1 89 ? -26.681 -7.140 37.346 1.00 67.81 89 VAL A O 1
ATOM 628 N N . ILE A 1 90 ? -26.767 -4.914 37.548 1.00 65.75 90 ILE A N 1
ATOM 629 C CA . ILE A 1 90 ? -26.697 -4.915 39.010 1.00 65.75 90 ILE A CA 1
ATOM 630 C C . ILE A 1 90 ? -28.086 -5.323 39.520 1.00 65.75 90 ILE A C 1
ATOM 632 O O . ILE A 1 90 ? -28.910 -4.483 39.883 1.00 65.75 90 ILE A O 1
ATOM 636 N N . THR A 1 91 ? -28.394 -6.621 39.532 1.00 65.94 91 THR A N 1
ATOM 637 C CA . THR A 1 91 ? -29.550 -7.133 40.271 1.00 65.94 91 THR A CA 1
ATOM 638 C C . THR A 1 91 ? -29.275 -6.924 41.752 1.00 65.94 91 THR A C 1
ATOM 640 O O . THR A 1 91 ? -28.556 -7.700 42.379 1.00 65.94 91 THR A O 1
ATOM 643 N N . LYS A 1 92 ? -29.836 -5.856 42.327 1.00 63.16 92 LYS A N 1
ATOM 644 C CA . LYS A 1 92 ? -29.886 -5.663 43.778 1.00 63.16 92 LYS A CA 1
ATOM 645 C C . LYS A 1 92 ? -30.730 -6.787 44.386 1.00 63.16 92 LYS A C 1
ATOM 647 O O . LYS A 1 92 ? -31.952 -6.680 44.474 1.00 63.16 92 LYS A O 1
ATOM 652 N N . THR A 1 93 ? -30.094 -7.862 44.838 1.00 64.19 93 THR A N 1
ATOM 653 C CA . THR A 1 93 ? -30.717 -8.837 45.736 1.00 64.19 93 THR A CA 1
ATOM 654 C C . THR A 1 93 ? -30.917 -8.164 47.090 1.00 64.19 93 THR A C 1
ATOM 656 O O . THR A 1 93 ? -30.042 -8.144 47.951 1.00 64.19 93 THR A O 1
ATOM 659 N N . ARG A 1 94 ? -32.088 -7.543 47.275 1.00 64.88 94 ARG A N 1
ATOM 660 C CA . ARG A 1 94 ? -32.543 -7.078 48.588 1.00 64.88 94 ARG A CA 1
ATOM 661 C C . ARG A 1 94 ? -32.899 -8.303 49.429 1.00 64.88 94 ARG A C 1
ATOM 663 O O . ARG A 1 94 ? -34.063 -8.692 49.496 1.00 64.88 94 ARG A O 1
ATOM 670 N N . THR A 1 95 ? -31.898 -8.909 50.056 1.00 63.78 95 THR A N 1
ATOM 671 C CA . THR A 1 95 ? -32.090 -9.945 51.072 1.00 63.78 95 THR A CA 1
ATOM 672 C C . THR A 1 95 ? -32.786 -9.302 52.270 1.00 63.78 95 THR A C 1
ATOM 674 O O . THR A 1 95 ? -32.179 -8.519 52.996 1.00 63.78 95 THR A O 1
ATOM 677 N N . ARG A 1 96 ? -34.082 -9.579 52.457 1.00 64.56 96 ARG A N 1
ATOM 678 C CA . ARG A 1 96 ? -34.746 -9.326 53.739 1.00 64.56 96 ARG A CA 1
ATOM 679 C C . ARG A 1 96 ? -34.354 -10.457 54.691 1.00 64.56 96 ARG A C 1
ATOM 681 O O . ARG A 1 96 ? -34.762 -11.595 54.473 1.00 64.56 96 ARG A O 1
ATOM 688 N N . ARG A 1 97 ? -33.577 -10.135 55.718 1.00 56.78 97 ARG A N 1
ATOM 689 C CA . ARG A 1 97 ? -33.602 -10.809 57.017 1.00 56.78 97 ARG A CA 1
ATOM 690 C C . ARG A 1 97 ? -33.631 -9.744 58.094 1.00 56.78 97 ARG A C 1
ATOM 692 O O . ARG A 1 97 ? -33.001 -8.690 57.858 1.00 56.78 97 ARG A O 1
#

Sequence (97 aa):
ANNGDQSCVSVPVNLCSGQAVVASVPASFTDVKWYKGNNVVATGNTITLTEGGTYTFTASNATCPAEGCCPLVIVQADCCPVNACVPFVITKTRTRR

Radius of gyration: 22.84 Å; chains: 1; bounding box: 52×36×80 Å